Protein AF-A0A819T3U7-F1 (afdb_monomer)

Radius of gyration: 18.95 Å; Cα contacts (8 Å, |Δi|>4): 180; chains: 1; bounding box: 32×61×52 Å

Solvent-accessible surface area (backbone atoms only — not comparable to full-atom values): 8687 Å² total; per-residue (Å²): 136,83,87,82,82,79,77,75,72,70,82,73,66,85,55,54,79,35,77,48,59,40,86,43,67,44,82,46,51,80,35,67,70,57,49,58,72,71,39,81,60,52,44,79,46,76,47,75,59,71,74,43,74,78,69,79,58,82,51,61,47,80,40,23,88,75,44,92,60,44,88,49,35,30,32,40,29,42,61,58,43,38,30,38,25,78,40,69,47,75,40,78,91,77,67,30,35,43,32,35,30,34,52,52,66,94,77,40,64,68,56,56,50,52,51,49,55,50,49,55,51,50,54,75,73,42,98,66,102,64,89,83,82,83,90,68,85,83,80,130

Nearest PDB structures (foldseek):
  2c8f-assembly1_E  TM=8.613E-01  e=8.084E-05  Clostridium botulinum
  2c8e-assembly2_F  TM=8.625E-01  e=2.256E-04  Clostridium botulinum
  2c8e-assembly3_G  TM=8.605E-01  e=2.735E-04  Clostridium botulinum
  3bw8-assembly1_A  TM=8.189E-01  e=1.861E-04  Hathewaya limosa
  2c8g-assembly3_C  TM=8.145E-01  e=2.916E-04  Clostridium botulinum

Sequence (140 aa):
MINNNNNKSKPKQKNLGRIISTNDFLSTTSSSMTAEIFAANALFEIEIDKSFSKQNNIIYVDISRLSYMQDEKQILFDLGTLFHVTNVAYNDDRRLWYLSLITIADDDKDIKNKQYNKIIKISNEKNIDEQLPYVFLLLL

Secondary structure (DSSP, 8-state):
-------------TTTT-EEE-SS-EEEES-HHHHHHH-SSEEEEEE--GGGGGTT---EEE-TTTSS-GGG-EEEEPTT-EEEEEEEEEETTTTEEEEEEEEE-TT-HHHHHHHHHHHHHHHHH---------------

Structure (mmCIF, N/CA/C/O backbone):
data_AF-A0A819T3U7-F1
#
_entry.id   AF-A0A819T3U7-F1
#
loop_
_atom_site.group_PDB
_atom_site.id
_atom_site.type_symbol
_atom_site.label_atom_id
_atom_site.label_alt_id
_atom_site.label_comp_id
_atom_site.label_asym_id
_atom_site.label_entity_id
_atom_site.label_seq_id
_atom_site.pdbx_PDB_ins_code
_atom_site.Cartn_x
_atom_site.Cartn_y
_atom_site.Cartn_z
_atom_site.occupancy
_atom_site.B_iso_or_equiv
_atom_site.auth_seq_id
_atom_site.auth_comp_id
_atom_site.auth_asym_id
_atom_site.auth_atom_id
_atom_site.pdbx_PDB_model_num
ATOM 1 N N . MET A 1 1 ? 13.061 -43.139 -22.389 1.00 36.16 1 MET A N 1
ATOM 2 C CA . MET A 1 1 ? 13.565 -41.756 -22.502 1.00 36.16 1 MET A CA 1
ATOM 3 C C . MET A 1 1 ? 12.524 -40.809 -21.918 1.00 36.16 1 MET A C 1
ATOM 5 O O . MET A 1 1 ? 11.429 -40.729 -22.445 1.00 36.16 1 MET A O 1
ATOM 9 N N . ILE A 1 2 ? 12.885 -40.237 -20.765 1.00 33.75 2 ILE A N 1
ATOM 10 C CA . ILE A 1 2 ? 12.443 -39.008 -20.076 1.00 33.75 2 ILE A CA 1
ATOM 11 C C . ILE A 1 2 ? 10.956 -38.592 -20.160 1.00 33.75 2 ILE A C 1
ATOM 13 O O . ILE A 1 2 ? 10.507 -37.958 -21.109 1.00 33.75 2 ILE A O 1
ATOM 17 N N . ASN A 1 3 ? 10.259 -38.855 -19.048 1.00 31.75 3 ASN A N 1
ATOM 18 C CA . ASN A 1 3 ? 9.071 -38.145 -18.566 1.00 31.75 3 ASN A CA 1
ATOM 19 C C . ASN A 1 3 ? 9.430 -36.679 -18.257 1.00 31.75 3 ASN A C 1
ATOM 21 O O . ASN A 1 3 ? 10.172 -36.430 -17.308 1.00 31.75 3 ASN A O 1
ATOM 25 N N . ASN A 1 4 ? 8.871 -35.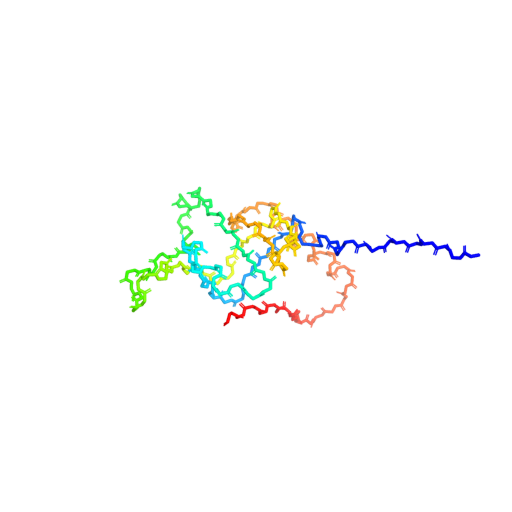712 -18.985 1.00 35.38 4 ASN A N 1
ATOM 26 C CA . ASN A 1 4 ? 8.970 -34.294 -18.620 1.00 35.38 4 ASN A CA 1
ATOM 27 C C . ASN A 1 4 ? 7.723 -33.849 -17.848 1.00 35.38 4 ASN A C 1
ATOM 29 O O . ASN A 1 4 ? 6.835 -33.179 -18.372 1.00 35.38 4 ASN A O 1
ATOM 33 N N . ASN A 1 5 ? 7.695 -34.198 -16.561 1.00 40.72 5 ASN A N 1
ATOM 34 C CA . ASN A 1 5 ? 6.824 -33.571 -15.570 1.00 40.72 5 ASN A CA 1
ATOM 35 C C . ASN A 1 5 ? 7.337 -32.156 -15.254 1.00 40.72 5 ASN A C 1
ATOM 37 O O . ASN A 1 5 ? 7.961 -31.931 -14.221 1.00 40.72 5 ASN A O 1
ATOM 41 N N . ASN A 1 6 ? 7.051 -31.179 -16.114 1.00 38.44 6 ASN A N 1
ATOM 42 C CA . ASN A 1 6 ? 7.269 -29.765 -15.797 1.00 38.44 6 ASN A CA 1
ATOM 43 C C . ASN A 1 6 ? 6.067 -29.177 -15.044 1.00 38.44 6 ASN A C 1
ATOM 45 O O . ASN A 1 6 ? 5.498 -28.164 -15.438 1.00 38.44 6 ASN A O 1
ATOM 49 N N . ASN A 1 7 ? 5.712 -29.780 -13.908 1.00 38.66 7 ASN A N 1
ATOM 50 C CA . ASN A 1 7 ? 4.882 -29.115 -12.906 1.00 38.66 7 ASN A CA 1
ATOM 51 C C . ASN A 1 7 ? 5.778 -28.243 -12.017 1.00 38.66 7 ASN A C 1
ATOM 53 O O . ASN A 1 7 ? 5.989 -28.532 -10.840 1.00 38.66 7 ASN A O 1
ATOM 57 N N . LYS A 1 8 ? 6.296 -27.138 -12.568 1.00 39.50 8 LYS A N 1
ATOM 58 C CA . LYS A 1 8 ? 6.681 -25.999 -11.725 1.00 39.50 8 LYS A CA 1
ATOM 59 C C . LYS A 1 8 ? 5.381 -25.348 -11.272 1.00 39.50 8 LYS A C 1
ATOM 61 O O . LYS A 1 8 ? 4.846 -24.475 -11.949 1.00 39.50 8 LYS A O 1
ATOM 66 N N . S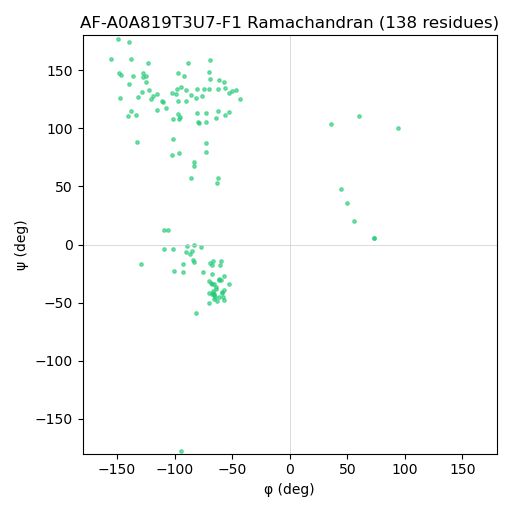ER A 1 9 ? 4.821 -25.821 -10.161 1.00 35.81 9 SER A N 1
ATOM 67 C CA . SER A 1 9 ? 3.691 -25.147 -9.530 1.00 35.81 9 SER A CA 1
ATOM 68 C C . SER A 1 9 ? 4.112 -23.707 -9.237 1.00 35.81 9 SER A C 1
ATOM 70 O O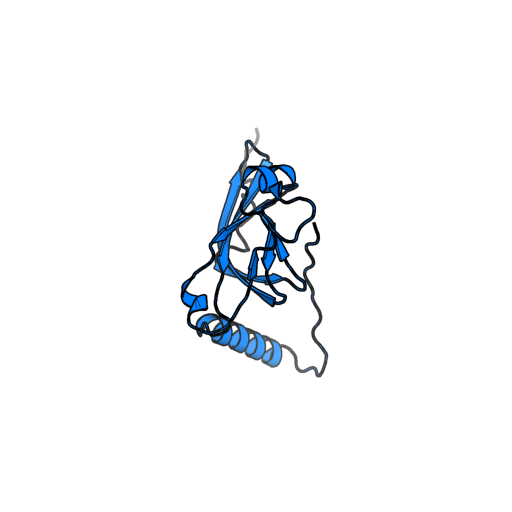 . SER A 1 9 ? 4.988 -23.493 -8.395 1.00 35.81 9 SER A O 1
ATOM 72 N N . LYS A 1 10 ? 3.520 -22.732 -9.940 1.00 46.12 10 LYS A N 1
ATOM 73 C CA . LYS A 1 10 ? 3.643 -21.313 -9.586 1.00 46.12 10 LYS A CA 1
ATOM 74 C C . LYS A 1 10 ? 3.394 -21.187 -8.075 1.00 46.12 10 LYS A C 1
ATOM 76 O O . LYS A 1 10 ? 2.449 -21.826 -7.593 1.00 46.12 10 LYS A O 1
ATOM 81 N N . PRO A 1 11 ? 4.226 -20.455 -7.312 1.00 45.72 11 PRO A N 1
ATOM 82 C CA . PRO A 1 11 ? 4.015 -20.296 -5.880 1.00 45.72 11 PRO A CA 1
ATOM 83 C C . PRO A 1 11 ? 2.581 -19.817 -5.651 1.00 45.72 11 PRO A C 1
ATOM 85 O O . PRO A 1 11 ? 2.182 -18.757 -6.127 1.00 45.72 11 PRO A O 1
ATOM 88 N N . LYS A 1 12 ? 1.775 -20.675 -5.009 1.00 48.34 12 LYS A N 1
ATOM 89 C CA . LYS A 1 12 ? 0.359 -20.414 -4.735 1.00 48.34 12 LYS A CA 1
ATOM 90 C C . LYS A 1 12 ? 0.234 -19.036 -4.087 1.00 48.34 12 LYS A C 1
ATOM 92 O O . LYS A 1 12 ? 0.942 -18.769 -3.116 1.00 48.34 12 LYS A O 1
ATOM 97 N N . GLN A 1 13 ? -0.700 -18.229 -4.591 1.00 63.94 13 GLN A N 1
ATOM 98 C CA . GLN A 1 13 ? -1.144 -16.923 -4.084 1.00 63.94 13 GLN A CA 1
ATOM 99 C C . GLN A 1 13 ? -1.759 -17.049 -2.674 1.00 63.94 13 GLN A C 1
ATOM 101 O O . GLN A 1 13 ? -2.916 -16.718 -2.444 1.00 63.94 13 GLN A O 1
ATOM 106 N N . LYS A 1 14 ? -1.004 -17.580 -1.706 1.00 66.06 14 LYS A N 1
ATOM 107 C CA . LYS A 1 14 ? -1.468 -17.947 -0.358 1.00 66.06 14 LYS A CA 1
ATOM 108 C C . LYS A 1 14 ? -2.042 -16.769 0.432 1.00 66.06 14 LYS A C 1
ATOM 110 O O . LYS A 1 14 ? -2.664 -17.000 1.465 1.00 66.06 14 LYS A O 1
ATOM 115 N N . ASN A 1 15 ? -1.808 -15.542 -0.031 1.00 71.12 15 ASN A N 1
ATOM 116 C CA . ASN A 1 15 ? -2.224 -14.321 0.639 1.00 71.12 15 ASN A CA 1
ATOM 117 C C . ASN A 1 15 ? -3.365 -13.572 -0.055 1.00 71.12 15 ASN A C 1
ATOM 119 O O . ASN A 1 15 ? -3.853 -12.605 0.516 1.00 71.12 15 ASN A O 1
ATOM 123 N N . LEU A 1 16 ? -3.830 -14.030 -1.221 1.00 80.31 16 LEU A N 1
ATOM 124 C CA . LEU A 1 16 ? -4.978 -13.424 -1.891 1.00 80.31 16 LEU A CA 1
ATOM 125 C C . LEU A 1 16 ? -6.237 -13.540 -1.016 1.00 80.31 16 LEU A C 1
ATOM 127 O O . LEU A 1 16 ? -6.503 -14.603 -0.450 1.00 80.31 16 LEU A O 1
ATOM 131 N N . GLY A 1 17 ? -6.992 -12.448 -0.888 1.00 74.88 17 GLY A N 1
ATOM 132 C CA . GLY A 1 17 ? -8.208 -12.384 -0.072 1.00 74.88 17 GLY A CA 1
ATOM 133 C C . GLY A 1 17 ? -7.962 -12.366 1.442 1.00 74.88 17 GLY A C 1
ATOM 134 O O . GLY A 1 17 ? -8.909 -12.471 2.227 1.00 74.88 17 GLY A O 1
ATOM 135 N N . ARG A 1 18 ? -6.698 -12.285 1.883 1.00 82.81 18 ARG A N 1
ATOM 136 C CA . ARG A 1 18 ? -6.353 -12.152 3.304 1.00 82.81 18 ARG A CA 1
ATOM 137 C C . ARG A 1 18 ? -6.314 -10.689 3.711 1.00 82.81 18 ARG A C 1
ATOM 139 O O . ARG A 1 18 ? -6.072 -9.802 2.899 1.00 82.81 18 ARG A O 1
ATOM 146 N N . ILE A 1 19 ? -6.509 -10.484 5.005 1.00 85.50 19 ILE A N 1
ATOM 147 C CA . ILE A 1 19 ? -6.300 -9.205 5.668 1.00 85.50 19 ILE A CA 1
ATOM 148 C C . ILE A 1 19 ? -4.922 -9.245 6.314 1.00 85.50 19 ILE A C 1
ATOM 150 O O . ILE A 1 19 ? -4.570 -10.241 6.958 1.00 85.50 19 ILE A O 1
ATOM 154 N N . ILE A 1 20 ? -4.158 -8.181 6.117 1.00 86.62 20 ILE A N 1
ATOM 155 C CA . ILE A 1 20 ? -2.856 -7.964 6.738 1.00 86.62 20 ILE A CA 1
ATOM 156 C C . ILE A 1 20 ? -2.881 -6.648 7.508 1.00 86.62 20 ILE A C 1
ATOM 158 O O . ILE A 1 20 ? -3.672 -5.759 7.203 1.00 86.62 20 ILE A O 1
ATOM 162 N N . SER A 1 21 ? -2.008 -6.540 8.498 1.00 88.44 21 SER A N 1
ATOM 163 C CA . SER A 1 21 ? -1.774 -5.313 9.247 1.00 88.44 21 SER A CA 1
ATOM 164 C C . SER A 1 21 ? -0.283 -5.131 9.466 1.00 88.44 21 SER A C 1
ATOM 166 O O . SER A 1 21 ? 0.487 -6.097 9.388 1.00 88.44 21 SER A O 1
ATOM 168 N N . THR A 1 22 ? 0.127 -3.903 9.755 1.00 80.19 22 THR A N 1
ATOM 169 C CA . THR A 1 22 ? 1.491 -3.613 10.190 1.00 80.19 22 THR A CA 1
ATOM 170 C C . THR A 1 22 ? 1.560 -3.534 11.710 1.00 80.19 22 THR A C 1
ATOM 172 O O . THR A 1 22 ? 0.602 -3.148 12.377 1.00 80.19 22 THR A O 1
ATOM 175 N N . ASN A 1 23 ? 2.702 -3.944 12.262 1.00 77.56 23 ASN A N 1
ATOM 176 C CA . ASN A 1 23 ? 2.979 -3.860 13.702 1.00 77.56 23 ASN A CA 1
ATOM 177 C C . ASN A 1 23 ? 3.624 -2.521 14.099 1.00 77.56 23 ASN A C 1
ATOM 179 O O . ASN A 1 23 ? 3.918 -2.310 15.269 1.00 77.56 23 ASN A O 1
ATOM 183 N N . ASP A 1 24 ? 3.863 -1.656 13.118 1.00 85.19 24 ASP A N 1
ATOM 184 C CA . ASP A 1 24 ? 4.465 -0.334 13.255 1.00 85.19 24 ASP A CA 1
ATOM 185 C C . ASP A 1 24 ? 3.886 0.580 12.160 1.00 85.19 24 ASP A C 1
ATOM 187 O O . ASP A 1 24 ? 3.110 0.117 11.308 1.00 85.19 24 ASP A O 1
ATOM 191 N N . PHE A 1 25 ? 4.271 1.853 12.163 1.00 89.19 25 PHE A N 1
ATOM 192 C CA . PHE A 1 25 ? 3.954 2.785 11.092 1.00 89.19 25 PHE A CA 1
ATOM 193 C C . PHE A 1 25 ? 4.454 2.259 9.745 1.00 89.19 25 PHE A C 1
A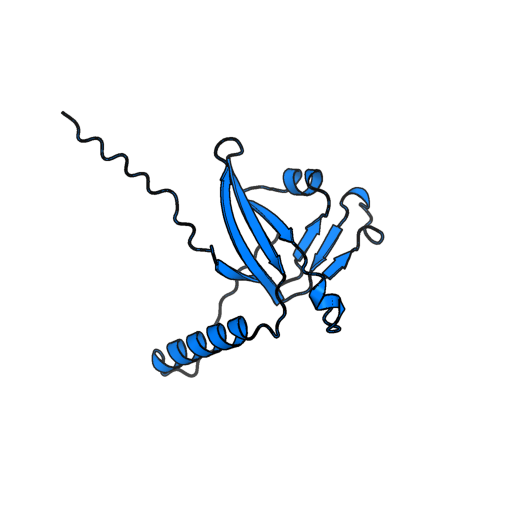TOM 195 O O . PHE A 1 25 ? 5.594 1.807 9.611 1.00 89.19 25 PHE A O 1
ATOM 202 N N . LEU A 1 26 ? 3.609 2.354 8.719 1.00 91.62 26 LEU A N 1
ATOM 203 C CA . LEU A 1 26 ? 3.983 1.967 7.362 1.00 91.62 26 LEU A CA 1
ATOM 204 C C . LEU A 1 26 ? 4.299 3.215 6.544 1.00 91.62 26 LEU A C 1
AT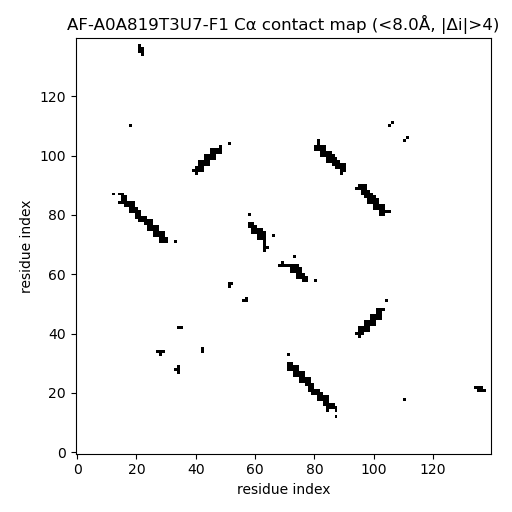OM 206 O O . LEU A 1 26 ? 3.406 3.980 6.175 1.00 91.62 26 LEU A O 1
ATOM 210 N N . SER A 1 27 ? 5.586 3.405 6.258 1.00 92.12 27 SER A N 1
ATOM 211 C CA . SER A 1 27 ? 6.059 4.449 5.353 1.00 92.12 27 SER A CA 1
ATOM 212 C C . SER A 1 27 ? 5.797 4.050 3.905 1.00 92.12 27 SER A C 1
ATOM 214 O O . SER A 1 27 ? 6.178 2.965 3.464 1.00 92.12 27 SER A O 1
ATOM 216 N N . THR A 1 28 ? 5.150 4.937 3.159 1.00 93.50 28 THR A N 1
ATOM 217 C CA . THR A 1 28 ? 4.794 4.742 1.753 1.00 93.50 28 THR A CA 1
ATOM 218 C C . THR A 1 28 ? 5.005 6.035 0.974 1.00 93.50 28 THR A C 1
ATOM 220 O O . THR A 1 28 ? 5.325 7.080 1.537 1.00 93.50 28 THR A O 1
ATOM 223 N N . THR A 1 29 ? 4.829 5.980 -0.340 1.00 93.94 29 THR A N 1
ATOM 224 C CA . THR A 1 29 ? 4.959 7.136 -1.225 1.00 93.94 29 THR A CA 1
ATOM 225 C C . THR A 1 29 ? 3.814 7.154 -2.226 1.00 93.94 29 THR A C 1
ATOM 227 O O . THR A 1 29 ? 3.371 6.106 -2.693 1.00 93.94 29 THR A O 1
ATOM 230 N N . SER A 1 30 ? 3.352 8.350 -2.591 1.00 91.44 30 SER A N 1
ATOM 231 C CA . SER A 1 30 ? 2.442 8.532 -3.733 1.00 91.44 30 SER A CA 1
ATOM 232 C C . SER A 1 30 ? 3.167 8.601 -5.087 1.00 91.44 30 SER A C 1
ATOM 234 O O . SER A 1 30 ? 2.530 8.748 -6.129 1.00 91.44 30 SER A O 1
ATOM 236 N N . SER A 1 31 ? 4.500 8.509 -5.099 1.00 90.31 31 SER A N 1
ATOM 237 C CA . SER A 1 31 ? 5.326 8.474 -6.305 1.00 90.31 31 SER A CA 1
ATOM 238 C C . SER A 1 31 ? 5.633 7.031 -6.698 1.00 90.31 31 SER A C 1
ATOM 240 O O . SER A 1 31 ? 6.450 6.367 -6.060 1.00 90.31 31 SER A O 1
ATOM 242 N N . SER A 1 32 ? 5.044 6.557 -7.800 1.00 88.00 32 SER A N 1
ATOM 243 C CA . SER A 1 32 ? 5.347 5.225 -8.342 1.00 88.00 32 SER A CA 1
ATOM 244 C C . SER A 1 32 ? 6.836 5.062 -8.649 1.00 88.00 32 SER A C 1
ATOM 246 O O . SER A 1 32 ? 7.414 4.028 -8.341 1.00 88.00 32 SER A O 1
ATOM 248 N N . MET A 1 33 ? 7.485 6.102 -9.182 1.00 89.31 33 MET A N 1
ATOM 249 C CA . MET A 1 33 ? 8.923 6.082 -9.465 1.00 89.31 33 MET A CA 1
ATOM 250 C C . MET A 1 33 ? 9.748 5.872 -8.190 1.00 89.31 33 MET A C 1
ATOM 252 O O . MET A 1 33 ? 10.653 5.044 -8.176 1.00 89.31 33 MET A O 1
ATOM 256 N N . THR A 1 34 ? 9.417 6.585 -7.112 1.00 87.88 34 THR A N 1
ATOM 257 C CA . THR A 1 34 ? 10.105 6.432 -5.824 1.00 87.88 34 THR A CA 1
ATOM 258 C C . THR A 1 34 ? 9.868 5.033 -5.260 1.00 87.88 34 THR A C 1
ATOM 260 O O . THR A 1 34 ? 10.821 4.366 -4.873 1.00 87.88 34 THR A O 1
ATOM 26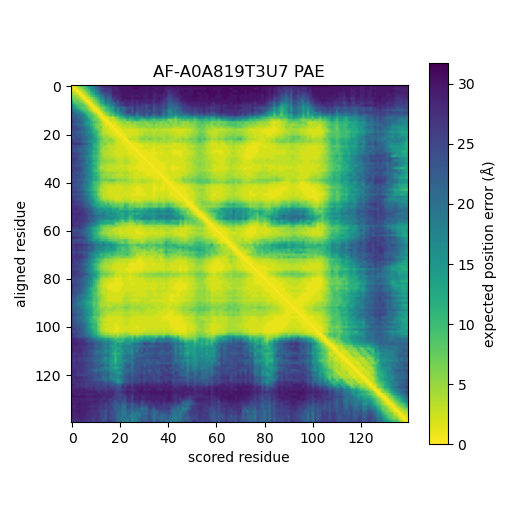3 N N . ALA A 1 35 ? 8.626 4.540 -5.286 1.00 90.56 35 ALA A N 1
ATOM 264 C CA . ALA A 1 35 ? 8.296 3.200 -4.804 1.00 90.56 35 ALA A CA 1
ATOM 265 C C . ALA A 1 35 ? 9.077 2.106 -5.551 1.00 90.56 35 ALA A C 1
ATOM 267 O O . ALA A 1 35 ? 9.581 1.171 -4.936 1.00 90.56 35 ALA A O 1
ATOM 268 N N . GLU A 1 36 ? 9.220 2.243 -6.870 1.00 88.75 36 GLU A N 1
ATOM 269 C CA . GLU A 1 36 ? 9.971 1.297 -7.693 1.00 88.75 36 GLU A CA 1
ATOM 270 C C . GLU A 1 36 ? 11.476 1.299 -7.406 1.0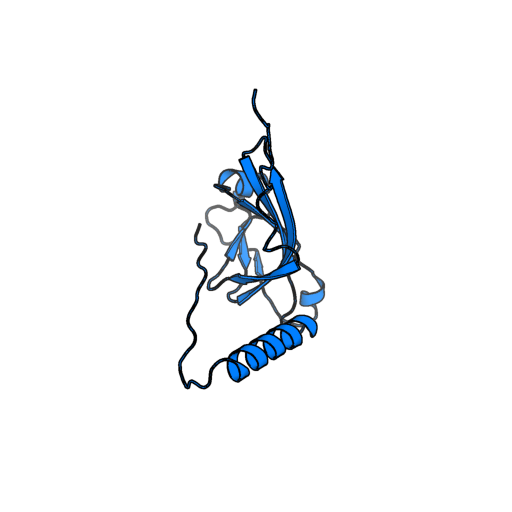0 88.75 36 GLU A C 1
ATOM 272 O O . GLU A 1 36 ? 12.093 0.238 -7.472 1.00 88.75 36 GLU A O 1
ATOM 277 N N . ILE A 1 37 ? 12.063 2.450 -7.059 1.00 89.19 37 ILE A N 1
ATOM 278 C CA . ILE A 1 37 ? 13.481 2.545 -6.669 1.00 89.19 37 ILE A CA 1
ATOM 279 C C . ILE A 1 37 ? 13.749 1.754 -5.380 1.00 89.19 37 ILE A C 1
ATOM 281 O O . ILE A 1 37 ? 14.783 1.099 -5.268 1.00 89.19 37 ILE A O 1
ATOM 285 N N . PHE A 1 38 ? 12.817 1.786 -4.423 1.00 86.94 38 PHE A N 1
ATOM 286 C CA . PHE A 1 38 ? 12.940 1.076 -3.144 1.00 86.94 38 PHE A CA 1
ATOM 287 C C . PHE A 1 38 ? 12.443 -0.379 -3.186 1.00 86.94 38 PHE A C 1
ATOM 289 O O . PHE A 1 38 ? 12.642 -1.131 -2.228 1.00 86.94 38 PHE A O 1
ATOM 296 N N . ALA A 1 39 ? 11.804 -0.814 -4.273 1.00 88.94 39 ALA A N 1
ATOM 297 C CA . ALA A 1 39 ? 11.253 -2.159 -4.375 1.00 88.94 39 ALA A CA 1
ATOM 298 C C . ALA A 1 39 ? 12.363 -3.211 -4.545 1.00 88.94 39 ALA A C 1
ATOM 300 O O . ALA A 1 39 ? 12.929 -3.375 -5.623 1.00 88.94 39 ALA A O 1
ATOM 301 N N . ALA A 1 40 ? 12.642 -3.974 -3.484 1.00 88.00 40 ALA A N 1
ATOM 302 C CA . ALA A 1 40 ? 13.631 -5.052 -3.533 1.00 88.00 40 ALA A CA 1
ATOM 303 C C . ALA A 1 40 ? 13.064 -6.344 -4.152 1.00 88.00 40 ALA A C 1
ATOM 305 O O . ALA A 1 40 ? 13.578 -6.852 -5.142 1.00 88.00 40 ALA A O 1
ATOM 306 N N . ASN A 1 41 ? 11.997 -6.886 -3.556 1.00 89.56 41 ASN A N 1
ATOM 307 C CA . ASN A 1 41 ? 11.397 -8.171 -3.956 1.00 89.56 41 ASN A CA 1
ATOM 308 C C . ASN A 1 41 ? 9.881 -8.090 -4.174 1.00 89.56 41 ASN A C 1
ATOM 310 O O . ASN A 1 41 ? 9.289 -8.984 -4.784 1.00 89.56 41 ASN A O 1
ATOM 314 N N . ALA A 1 42 ? 9.254 -7.030 -3.667 1.00 91.81 42 ALA A N 1
ATOM 315 C CA . ALA A 1 42 ? 7.832 -6.789 -3.785 1.00 91.81 42 ALA A CA 1
ATOM 316 C C . ALA A 1 42 ? 7.551 -5.287 -3.888 1.00 91.81 42 ALA A C 1
ATOM 318 O O . ALA A 1 42 ? 8.233 -4.484 -3.254 1.00 91.81 42 ALA A O 1
ATOM 319 N N . LEU A 1 43 ? 6.524 -4.944 -4.658 1.00 93.69 43 LEU A N 1
ATOM 320 C CA . LEU A 1 43 ? 5.901 -3.635 -4.719 1.00 93.69 43 LEU A CA 1
ATOM 321 C C . LEU A 1 43 ? 4.463 -3.766 -4.219 1.00 93.69 43 LEU A C 1
ATOM 323 O O . LEU A 1 43 ? 3.712 -4.635 -4.674 1.00 93.69 43 LEU A O 1
ATOM 327 N N . PHE A 1 44 ? 4.097 -2.893 -3.287 1.00 94.19 44 PHE A N 1
ATOM 328 C CA . PHE A 1 44 ? 2.755 -2.814 -2.731 1.00 94.19 44 PHE A CA 1
ATOM 329 C C . PHE A 1 44 ? 2.083 -1.556 -3.263 1.00 94.19 44 PHE A C 1
ATOM 331 O O . PHE A 1 44 ? 2.543 -0.445 -3.013 1.00 94.19 44 PHE A O 1
ATOM 338 N N . GLU A 1 45 ? 0.999 -1.742 -3.999 1.00 94.69 45 GLU A N 1
ATOM 339 C CA . GLU A 1 45 ? 0.110 -0.666 -4.406 1.00 94.69 45 GLU A CA 1
ATOM 340 C C . GLU A 1 45 ? -1.060 -0.623 -3.428 1.00 94.69 45 GLU A C 1
ATOM 342 O O . GLU A 1 45 ? -1.732 -1.634 -3.219 1.00 94.69 45 GLU A O 1
ATOM 347 N N . ILE A 1 46 ? -1.272 0.530 -2.799 1.00 93.62 46 ILE A N 1
ATOM 348 C CA . ILE A 1 46 ? -2.300 0.710 -1.775 1.00 93.62 46 ILE A CA 1
ATOM 349 C C . ILE A 1 46 ? -3.333 1.699 -2.292 1.00 93.62 46 ILE A C 1
ATOM 351 O O . ILE A 1 46 ? -3.047 2.880 -2.487 1.00 93.62 46 ILE A O 1
ATOM 355 N N . GLU A 1 47 ? -4.553 1.215 -2.463 1.00 91.38 47 GLU A N 1
ATOM 356 C CA . GLU A 1 47 ? -5.722 2.052 -2.650 1.00 91.38 47 GLU A CA 1
ATOM 357 C C . GLU A 1 47 ? -6.287 2.449 -1.284 1.00 91.38 47 GLU A C 1
ATOM 359 O O . GLU A 1 47 ? -6.527 1.612 -0.408 1.00 91.38 47 GLU A O 1
ATOM 364 N N . ILE A 1 48 ? -6.498 3.750 -1.104 1.00 87.00 48 ILE A N 1
ATOM 365 C CA . ILE A 1 48 ? -7.094 4.310 0.104 1.00 87.00 48 ILE A CA 1
ATOM 366 C C . ILE A 1 48 ? -8.585 4.522 -0.154 1.00 87.00 48 ILE A C 1
ATOM 368 O O . ILE A 1 48 ? -8.965 5.405 -0.931 1.00 87.00 48 ILE A O 1
ATOM 372 N N . ASP A 1 49 ? -9.430 3.758 0.535 1.00 80.31 49 ASP A N 1
ATOM 373 C CA . ASP A 1 49 ? -10.871 3.988 0.524 1.00 80.31 49 ASP A CA 1
ATOM 374 C C . ASP A 1 49 ? -11.193 5.243 1.352 1.00 80.31 49 ASP A C 1
ATOM 376 O O . ASP A 1 49 ? -11.022 5.311 2.570 1.00 80.31 49 ASP A O 1
ATOM 380 N N . LYS A 1 50 ? -11.668 6.282 0.663 1.00 71.12 50 LYS A N 1
ATOM 381 C CA . LYS A 1 50 ? -12.005 7.579 1.265 1.00 71.12 50 LYS A CA 1
ATOM 382 C C . LYS A 1 50 ? -13.336 7.558 2.019 1.00 71.12 50 LYS A C 1
ATOM 384 O O . LYS A 1 50 ? -13.717 8.572 2.608 1.00 71.12 50 LYS A O 1
ATOM 389 N N . SER A 1 51 ? -14.058 6.435 2.021 1.00 69.31 51 SER A N 1
ATOM 390 C CA . SER A 1 51 ? -15.263 6.265 2.832 1.00 69.31 51 SER A CA 1
ATOM 391 C C . SER A 1 51 ? -14.963 6.418 4.337 1.00 69.31 51 SER A C 1
ATOM 393 O O . SER A 1 51 ? -15.781 7.001 5.056 1.00 69.31 51 SER A O 1
ATOM 395 N N . PHE A 1 52 ? -13.748 6.064 4.787 1.00 61.53 52 PHE A N 1
ATOM 396 C CA . PHE A 1 52 ? -13.296 6.167 6.187 1.00 61.53 52 PHE A CA 1
ATOM 397 C C . PHE A 1 52 ? -13.145 7.590 6.712 1.00 61.53 52 PHE A C 1
ATOM 399 O O . PHE A 1 52 ? -13.314 7.828 7.908 1.00 61.53 52 PHE A O 1
ATOM 406 N N . SER A 1 53 ? -12.915 8.571 5.835 1.00 55.69 53 SER A N 1
ATOM 407 C CA . SER A 1 53 ? -12.834 9.980 6.237 1.00 55.69 53 SER A CA 1
ATOM 408 C C . SER A 1 53 ? -14.134 10.486 6.880 1.00 55.69 53 SER A C 1
ATOM 410 O O . SER A 1 53 ? -14.120 11.504 7.563 1.00 55.69 53 SER A O 1
ATOM 412 N N . LYS A 1 54 ? -15.260 9.778 6.696 1.00 56.88 54 LYS A N 1
ATOM 413 C CA . LYS A 1 54 ? -16.550 10.097 7.328 1.00 56.88 54 LYS A CA 1
ATOM 414 C C . LYS A 1 54 ? -16.702 9.541 8.750 1.00 56.88 54 LYS A C 1
ATOM 416 O O . LYS A 1 54 ? -17.629 9.942 9.444 1.00 56.88 54 LYS A O 1
ATOM 421 N N . GLN A 1 55 ? -15.833 8.624 9.176 1.00 60.34 55 GLN A N 1
ATOM 422 C CA . GLN A 1 55 ? -15.940 7.890 10.445 1.00 60.34 55 GLN A CA 1
ATOM 423 C C . GLN A 1 55 ? -14.940 8.367 11.517 1.00 60.34 55 GLN A C 1
ATOM 425 O O . GLN A 1 55 ? -14.777 7.702 12.534 1.00 60.34 55 GLN A O 1
ATOM 430 N N . ASN A 1 56 ? -14.271 9.511 11.315 1.00 61.00 56 ASN A N 1
ATOM 431 C CA . ASN A 1 56 ? -13.238 10.061 12.211 1.00 61.00 56 ASN A CA 1
ATOM 432 C C . ASN A 1 56 ? -12.055 9.116 12.510 1.00 61.00 56 ASN A C 1
ATOM 434 O O . ASN A 1 56 ? -11.332 9.334 13.479 1.00 61.00 56 ASN A O 1
ATOM 438 N N . ASN A 1 57 ? -11.822 8.101 11.677 1.00 70.12 57 ASN A N 1
ATOM 439 C CA . ASN A 1 57 ? -10.712 7.170 11.850 1.00 70.12 57 ASN A CA 1
ATOM 440 C C . ASN A 1 57 ? -9.577 7.545 10.884 1.00 70.12 57 ASN A C 1
ATOM 442 O O . ASN A 1 57 ? -9.580 7.149 9.717 1.00 70.12 57 ASN A O 1
ATOM 446 N N . ILE A 1 58 ? -8.656 8.400 11.336 1.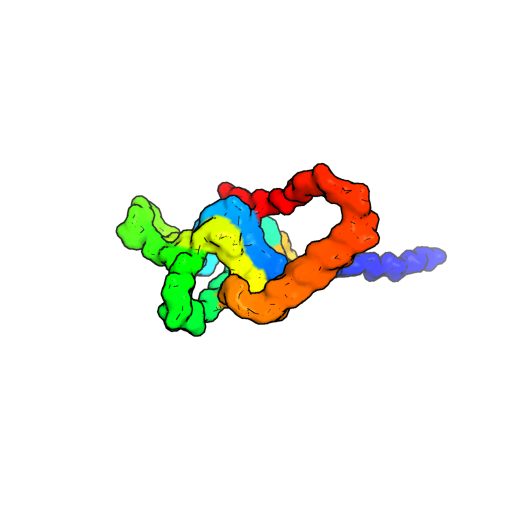00 72.12 58 ILE A N 1
ATOM 447 C CA . ILE A 1 58 ? -7.496 8.811 10.534 1.00 72.12 58 ILE A CA 1
ATOM 448 C C . ILE A 1 58 ? -6.459 7.693 10.606 1.00 72.12 58 ILE A C 1
ATOM 450 O O . ILE A 1 58 ? -5.790 7.540 11.617 1.00 72.12 58 ILE A O 1
ATOM 454 N N . ILE A 1 59 ? -6.322 6.933 9.521 1.00 81.81 59 ILE A N 1
ATOM 455 C CA . ILE A 1 59 ? -5.382 5.802 9.429 1.00 81.81 59 ILE A CA 1
ATOM 456 C C . ILE A 1 59 ? -4.107 6.144 8.646 1.00 81.81 59 ILE A C 1
ATOM 458 O O . ILE A 1 59 ? -3.222 5.306 8.509 1.00 81.81 59 ILE A O 1
ATOM 462 N N . TYR A 1 60 ? -4.014 7.355 8.088 1.00 87.56 60 TYR A N 1
ATOM 463 C CA . TYR A 1 60 ? -2.840 7.811 7.349 1.00 87.56 60 TYR A CA 1
ATOM 464 C C . TYR A 1 60 ? -2.710 9.333 7.344 1.00 87.56 60 TYR A C 1
ATOM 466 O O . TYR A 1 60 ? -3.688 10.064 7.517 1.00 87.56 60 TYR A O 1
ATOM 474 N N . VAL A 1 61 ? -1.497 9.809 7.079 1.00 88.38 61 VAL A N 1
ATOM 475 C CA . VAL A 1 61 ? -1.180 11.227 6.919 1.00 88.38 61 VAL A CA 1
ATOM 476 C C . VAL A 1 61 ? -0.197 11.433 5.767 1.00 88.38 61 VAL A C 1
ATOM 478 O O . VAL A 1 61 ? 0.757 10.676 5.595 1.00 88.38 61 VAL A O 1
ATOM 481 N N . ASP A 1 62 ? -0.433 12.469 4.964 1.00 88.69 62 ASP A N 1
ATOM 482 C CA . ASP A 1 62 ? 0.543 12.968 3.994 1.00 88.69 62 ASP A CA 1
ATOM 483 C C . ASP A 1 62 ? 1.559 13.852 4.729 1.00 88.69 62 ASP A C 1
ATOM 485 O O . ASP A 1 62 ? 1.217 14.923 5.239 1.00 88.69 62 ASP A O 1
ATOM 489 N N . ILE A 1 63 ? 2.807 13.387 4.789 1.00 89.19 63 ILE A N 1
ATOM 490 C CA . ILE A 1 63 ? 3.921 14.091 5.435 1.00 89.19 63 ILE A CA 1
ATOM 491 C C . ILE A 1 63 ? 4.932 14.622 4.420 1.00 89.19 63 ILE A C 1
ATOM 493 O O . ILE A 1 63 ? 5.998 15.092 4.809 1.00 89.19 63 ILE A O 1
ATOM 497 N N . SER A 1 64 ? 4.591 14.634 3.127 1.00 84.94 64 SER A N 1
ATOM 498 C CA . SER A 1 64 ? 5.453 15.154 2.056 1.00 84.94 64 SER A CA 1
ATOM 499 C C . SER A 1 64 ? 5.947 16.577 2.318 1.00 84.94 64 SER A C 1
ATOM 501 O O . SER A 1 64 ? 7.080 16.912 1.992 1.00 84.94 64 SER A O 1
ATOM 503 N N . ARG A 1 65 ? 5.122 17.412 2.960 1.00 84.69 65 ARG A N 1
ATOM 504 C CA . ARG A 1 65 ? 5.452 18.806 3.302 1.00 84.69 65 ARG A CA 1
ATOM 505 C C . ARG A 1 65 ? 6.251 18.960 4.595 1.00 84.69 65 ARG A C 1
ATOM 507 O O . ARG A 1 65 ? 6.761 20.045 4.858 1.00 84.69 65 ARG A O 1
ATOM 514 N N . LEU A 1 66 ? 6.303 17.911 5.410 1.00 82.19 66 LEU A N 1
ATOM 515 C CA . LEU A 1 66 ? 7.024 17.875 6.683 1.00 82.19 66 LEU A CA 1
ATOM 516 C C . LEU A 1 66 ? 8.373 17.158 6.546 1.00 82.19 66 LEU A C 1
ATOM 518 O O . LEU A 1 66 ? 9.275 17.403 7.343 1.00 82.19 66 LEU A O 1
ATOM 522 N N . SER A 1 67 ? 8.514 16.291 5.539 1.00 72.69 67 SER A N 1
ATOM 523 C CA . SER A 1 67 ? 9.761 15.601 5.230 1.00 72.69 67 SER A CA 1
ATOM 524 C C . SER A 1 67 ? 10.811 16.567 4.680 1.00 72.69 67 SER A C 1
ATOM 526 O O . SER A 1 67 ? 10.517 17.463 3.885 1.00 72.69 67 SER A O 1
ATOM 528 N N . TYR A 1 68 ? 12.064 16.342 5.076 1.00 73.75 68 TYR A N 1
ATOM 529 C CA . TYR A 1 68 ? 13.226 16.991 4.471 1.00 73.75 68 TYR A CA 1
ATOM 530 C C . TYR A 1 68 ? 13.353 16.634 2.978 1.00 73.75 68 TYR A C 1
ATOM 532 O O . TYR A 1 68 ? 13.789 17.459 2.178 1.00 73.75 68 TYR A O 1
ATOM 540 N N . MET A 1 69 ? 12.910 15.430 2.599 1.00 74.81 69 MET A N 1
ATOM 541 C CA . MET A 1 69 ? 12.908 14.924 1.226 1.00 74.81 69 MET A CA 1
ATOM 542 C C . MET A 1 69 ? 11.498 15.023 0.628 1.00 74.81 69 MET A C 1
ATOM 544 O O . MET A 1 69 ? 10.769 14.038 0.524 1.00 74.81 69 MET A O 1
ATOM 548 N N . GLN A 1 70 ? 11.086 16.229 0.234 1.00 78.06 70 GLN A N 1
ATOM 549 C CA . GLN A 1 70 ? 9.719 16.488 -0.254 1.00 78.06 70 GLN A CA 1
ATOM 550 C C . GLN A 1 70 ? 9.357 15.688 -1.518 1.00 78.06 70 GLN A C 1
ATOM 552 O O . GLN A 1 70 ? 8.201 15.297 -1.706 1.00 78.06 70 GLN A O 1
ATOM 557 N N . ASP A 1 71 ? 10.353 15.385 -2.355 1.00 79.62 71 ASP A N 1
ATOM 558 C CA . ASP A 1 71 ? 10.185 14.617 -3.593 1.00 79.62 71 ASP A CA 1
ATOM 559 C C . ASP A 1 71 ? 9.799 13.151 -3.350 1.00 79.62 71 ASP A C 1
ATOM 561 O O . ASP A 1 71 ? 9.259 12.493 -4.243 1.00 79.62 71 ASP A O 1
ATOM 565 N N . GLU A 1 72 ? 9.999 12.638 -2.132 1.00 80.19 72 GLU A N 1
ATOM 566 C CA . GLU A 1 72 ? 9.540 11.300 -1.759 1.00 80.19 72 GLU A CA 1
ATOM 567 C C . GLU A 1 72 ? 8.020 11.215 -1.665 1.00 80.19 72 GLU A C 1
ATOM 569 O O . GLU A 1 72 ? 7.487 10.111 -1.677 1.00 80.19 72 GLU A O 1
ATOM 574 N N . LYS A 1 73 ? 7.305 12.347 -1.592 1.00 86.31 73 LYS A N 1
ATOM 575 C CA . LYS A 1 73 ? 5.836 12.404 -1.498 1.00 86.31 73 LYS A CA 1
ATOM 576 C C . LYS A 1 73 ? 5.267 11.397 -0.489 1.00 86.31 73 LYS A C 1
ATOM 578 O O . LYS A 1 73 ? 4.370 10.606 -0.811 1.00 86.31 73 LYS A O 1
ATOM 583 N N . GLN A 1 74 ? 5.873 11.395 0.695 1.00 88.19 74 GLN A N 1
ATOM 584 C CA . GLN A 1 74 ? 5.696 10.362 1.703 1.00 88.19 74 GLN A CA 1
ATOM 585 C C . GLN A 1 74 ? 4.295 10.398 2.328 1.00 88.19 74 GLN A C 1
ATOM 587 O O . GLN A 1 74 ? 3.802 11.449 2.741 1.00 88.19 74 GLN A O 1
ATOM 592 N N . ILE A 1 75 ? 3.686 9.220 2.431 1.00 89.69 75 ILE A N 1
ATOM 593 C CA . ILE A 1 75 ? 2.436 8.963 3.145 1.00 89.69 75 ILE A CA 1
ATOM 594 C C . ILE A 1 75 ? 2.747 7.961 4.255 1.00 89.69 75 ILE A C 1
ATOM 596 O O . ILE A 1 75 ? 3.326 6.906 3.996 1.00 89.69 75 ILE A O 1
ATOM 600 N N . LEU A 1 76 ? 2.362 8.283 5.485 1.00 91.81 76 LEU A N 1
ATOM 601 C CA . LEU A 1 76 ? 2.581 7.434 6.651 1.00 91.81 76 LEU A CA 1
ATOM 602 C C . LEU A 1 76 ? 1.244 6.870 7.124 1.00 91.81 76 LEU A C 1
ATOM 604 O O . LEU A 1 76 ? 0.337 7.643 7.429 1.00 91.81 76 LEU A O 1
ATOM 608 N N . PHE A 1 77 ? 1.122 5.547 7.183 1.00 90.25 77 PHE A N 1
ATOM 609 C CA . PHE A 1 77 ? -0.036 4.881 7.782 1.00 90.25 77 PHE A CA 1
ATOM 610 C C . PHE A 1 77 ? 0.209 4.585 9.257 1.00 90.25 77 PHE A C 1
ATOM 612 O O . PHE A 1 77 ? 1.332 4.248 9.638 1.00 90.25 77 PHE A O 1
ATOM 619 N N . ASP A 1 78 ? -0.853 4.681 10.055 1.00 87.81 78 ASP A N 1
ATOM 620 C CA . ASP A 1 78 ? -0.822 4.409 11.489 1.00 87.81 78 ASP A CA 1
ATOM 621 C C . ASP A 1 78 ? -0.616 2.915 11.784 1.00 87.81 78 ASP A C 1
ATOM 623 O O . ASP A 1 78 ? -0.886 2.035 10.952 1.00 87.81 78 ASP A O 1
ATOM 627 N N . LEU A 1 79 ? -0.144 2.630 12.993 1.00 85.00 79 LEU A N 1
ATOM 628 C CA . LEU A 1 79 ? 0.013 1.278 13.509 1.00 85.00 79 LEU A CA 1
ATOM 629 C C . LEU A 1 79 ? -1.315 0.511 13.479 1.00 85.00 79 LEU A C 1
ATOM 631 O O . LEU A 1 79 ? -2.384 1.044 13.767 1.00 85.00 79 LEU A O 1
ATOM 635 N N . GLY A 1 80 ? -1.255 -0.769 13.112 1.00 80.81 80 GLY A N 1
ATOM 636 C CA . GLY A 1 80 ? -2.447 -1.613 13.054 1.00 80.81 80 GLY A CA 1
ATOM 637 C C . GLY A 1 80 ? -3.387 -1.325 11.881 1.00 80.81 80 GLY A C 1
ATOM 638 O O . GLY A 1 80 ? -4.429 -1.975 11.802 1.00 80.81 80 GLY A O 1
ATOM 639 N N . THR A 1 81 ? -3.028 -0.431 10.947 1.00 86.00 81 THR A N 1
ATOM 640 C CA . THR A 1 81 ? -3.820 -0.220 9.726 1.00 86.00 81 THR A CA 1
ATOM 641 C C . THR A 1 81 ? -4.056 -1.550 9.014 1.00 86.00 81 THR A C 1
ATOM 643 O O . THR A 1 81 ? -3.126 -2.330 8.788 1.00 86.00 81 THR A O 1
ATOM 646 N N . LEU A 1 82 ? -5.319 -1.811 8.673 1.00 87.38 82 LEU A N 1
ATOM 647 C CA . LEU A 1 82 ? -5.744 -3.041 8.024 1.00 87.38 82 LEU A CA 1
ATOM 648 C C . LEU A 1 82 ? -5.793 -2.864 6.507 1.00 87.38 82 LEU A C 1
ATOM 650 O O . LEU A 1 82 ? -6.348 -1.894 5.986 1.00 87.38 82 LEU A O 1
ATOM 654 N N . PHE A 1 83 ? -5.273 -3.861 5.799 1.00 88.88 83 PHE A N 1
ATOM 655 C CA . PHE A 1 83 ? -5.271 -3.914 4.345 1.00 88.88 83 PHE A CA 1
ATOM 656 C C . PHE A 1 83 ? -5.834 -5.244 3.860 1.00 88.88 83 PHE A C 1
ATOM 658 O O . PHE A 1 83 ? -5.410 -6.316 4.301 1.00 88.88 83 PHE A O 1
ATOM 665 N N . HIS A 1 84 ? -6.761 -5.187 2.912 1.00 88.88 84 HIS A N 1
ATOM 666 C CA . HIS A 1 84 ? -7.242 -6.353 2.189 1.00 88.88 84 HIS A CA 1
ATOM 667 C C . HIS A 1 84 ? -6.390 -6.577 0.938 1.00 88.88 84 HIS A C 1
ATOM 669 O O . HIS A 1 84 ? -6.279 -5.695 0.091 1.00 88.88 84 HIS A O 1
ATOM 675 N N . VAL A 1 85 ? -5.801 -7.768 0.810 1.00 88.25 85 VAL A N 1
ATOM 676 C CA . VAL A 1 85 ? -5.011 -8.157 -0.365 1.00 88.25 85 VAL A CA 1
ATOM 677 C C . VAL A 1 85 ? -5.945 -8.557 -1.505 1.00 88.25 85 VAL A C 1
ATOM 679 O O . VAL A 1 85 ? -6.501 -9.660 -1.504 1.00 88.25 85 VAL A O 1
ATOM 682 N N . THR A 1 86 ? -6.093 -7.686 -2.498 1.00 89.19 86 THR A N 1
ATOM 683 C CA . THR A 1 86 ? -7.001 -7.889 -3.637 1.00 89.19 86 THR A CA 1
ATOM 684 C C . THR A 1 86 ? -6.329 -8.549 -4.829 1.00 89.19 86 THR A C 1
ATOM 686 O O . THR A 1 86 ? -7.004 -9.203 -5.622 1.00 89.19 86 THR A O 1
ATOM 689 N N . ASN A 1 87 ? -5.004 -8.440 -4.944 1.00 89.81 87 ASN A N 1
ATOM 690 C CA . ASN A 1 87 ? -4.248 -9.083 -6.010 1.00 89.81 87 ASN A CA 1
ATOM 691 C C . ASN A 1 87 ? -2.840 -9.481 -5.557 1.00 89.81 87 ASN A C 1
ATOM 693 O O . ASN A 1 87 ? -2.214 -8.797 -4.751 1.00 89.81 87 ASN A O 1
ATOM 697 N N . VAL A 1 88 ? -2.339 -10.585 -6.118 1.00 90.94 88 VAL A N 1
ATOM 698 C CA . VAL A 1 88 ? -0.947 -11.028 -5.986 1.00 90.94 88 VAL A CA 1
ATOM 699 C C . VAL A 1 88 ? -0.486 -11.572 -7.335 1.00 90.94 88 VAL A C 1
ATOM 701 O O . VAL A 1 88 ? -0.922 -12.646 -7.771 1.00 90.94 88 VAL A O 1
ATOM 704 N N . ALA A 1 89 ? 0.425 -10.850 -7.979 1.00 90.81 89 ALA A N 1
ATOM 705 C CA . ALA A 1 89 ? 0.994 -11.206 -9.270 1.00 90.81 89 ALA A CA 1
ATOM 706 C C . ALA A 1 89 ? 2.523 -11.195 -9.204 1.00 90.81 89 ALA A C 1
ATOM 708 O O . ALA A 1 89 ? 3.116 -10.369 -8.520 1.00 90.81 89 ALA A O 1
ATOM 709 N N . TYR A 1 90 ? 3.168 -12.110 -9.920 1.00 90.88 90 TYR A N 1
ATOM 710 C CA . TYR A 1 90 ? 4.611 -12.050 -10.134 1.00 90.88 90 TYR A CA 1
ATOM 711 C C . TYR A 1 90 ? 4.870 -11.518 -11.537 1.00 90.88 90 TYR A C 1
ATOM 713 O O . TYR A 1 90 ? 4.271 -12.009 -12.494 1.00 90.88 90 TYR A O 1
ATOM 721 N N . ASN A 1 91 ? 5.736 -10.517 -11.652 1.00 88.56 91 ASN A N 1
ATOM 722 C CA . ASN A 1 91 ? 6.218 -10.016 -12.929 1.00 88.56 91 ASN A CA 1
ATOM 723 C C . ASN A 1 91 ? 7.560 -10.688 -13.228 1.00 88.56 91 ASN A C 1
ATOM 725 O O . ASN A 1 91 ? 8.561 -10.381 -12.579 1.00 88.56 91 ASN A O 1
ATOM 729 N N . ASP A 1 92 ? 7.566 -11.608 -14.194 1.00 92.06 92 ASP A N 1
ATOM 730 C CA . ASP A 1 92 ? 8.762 -12.366 -14.570 1.00 92.06 92 ASP A CA 1
ATOM 731 C C . ASP A 1 92 ? 9.868 -11.460 -15.146 1.00 92.06 92 ASP A C 1
ATOM 733 O O . ASP A 1 92 ? 11.045 -11.667 -14.840 1.00 92.06 92 ASP A O 1
ATOM 737 N N . ASP A 1 93 ? 9.502 -10.421 -15.903 1.00 92.38 93 ASP A N 1
ATOM 738 C CA . ASP A 1 93 ? 10.450 -9.503 -16.549 1.00 92.38 93 ASP A CA 1
ATOM 739 C C . ASP A 1 93 ? 11.209 -8.661 -15.519 1.00 92.38 93 ASP A C 1
ATOM 741 O O . ASP A 1 93 ? 12.426 -8.488 -15.600 1.00 92.38 93 ASP A O 1
ATOM 745 N N . ARG A 1 94 ? 10.491 -8.172 -14.504 1.00 87.88 94 ARG A N 1
ATOM 746 C CA . ARG A 1 94 ? 11.048 -7.369 -13.405 1.00 87.88 94 ARG A CA 1
ATOM 747 C C . ARG A 1 94 ? 11.518 -8.216 -12.224 1.00 87.88 94 ARG A C 1
ATOM 749 O O . ARG A 1 94 ? 12.090 -7.675 -11.285 1.00 87.88 94 ARG A O 1
ATOM 756 N N . ARG A 1 95 ? 11.262 -9.528 -12.258 1.00 90.81 95 ARG A N 1
ATOM 757 C CA . ARG A 1 95 ? 11.482 -10.482 -11.159 1.00 90.81 95 ARG A CA 1
ATOM 758 C C . ARG A 1 95 ? 10.903 -10.015 -9.818 1.00 90.81 95 ARG A C 1
ATOM 760 O O . ARG A 1 95 ? 11.476 -10.292 -8.766 1.00 90.81 95 ARG A O 1
ATOM 767 N N . LEU A 1 96 ? 9.755 -9.342 -9.860 1.00 88.38 96 LEU A N 1
ATOM 768 C CA . LEU A 1 96 ? 9.182 -8.609 -8.731 1.00 88.38 96 LEU A CA 1
ATOM 769 C C . LEU A 1 96 ? 7.753 -9.073 -8.439 1.00 88.38 96 LEU A C 1
ATOM 771 O O . LEU A 1 96 ? 6.959 -9.293 -9.357 1.00 88.38 96 LEU A O 1
ATOM 775 N N . TRP A 1 97 ? 7.407 -9.193 -7.158 1.00 92.12 97 TRP A N 1
ATOM 776 C CA . TRP A 1 97 ? 6.021 -9.397 -6.743 1.00 92.12 97 TRP A CA 1
ATOM 777 C C . TRP A 1 97 ? 5.250 -8.081 -6.735 1.00 92.12 97 TRP A C 1
ATOM 779 O O . TRP A 1 97 ? 5.711 -7.095 -6.182 1.00 92.12 97 TRP A O 1
ATOM 789 N N . TYR A 1 98 ? 4.049 -8.088 -7.293 1.00 89.50 98 TYR A N 1
ATOM 790 C CA . TYR A 1 98 ? 3.093 -6.992 -7.243 1.00 89.50 98 TYR A CA 1
ATOM 791 C C . TYR A 1 98 ? 1.921 -7.402 -6.367 1.00 89.50 98 TYR A C 1
ATOM 793 O O . TYR A 1 98 ? 1.276 -8.428 -6.614 1.00 89.50 98 TYR A O 1
ATOM 801 N N . LEU A 1 99 ? 1.662 -6.604 -5.339 1.00 93.00 99 LEU A N 1
ATOM 802 C CA . LEU A 1 99 ? 0.538 -6.787 -4.437 1.00 93.00 99 LEU A CA 1
ATOM 803 C C . LEU A 1 99 ? -0.342 -5.547 -4.495 1.00 93.00 99 LEU A C 1
ATOM 805 O O . LEU A 1 99 ? 0.141 -4.446 -4.248 1.00 93.00 99 LEU A O 1
ATOM 809 N N . SER A 1 100 ? -1.624 -5.745 -4.788 1.00 92.56 100 SER A N 1
ATOM 810 C CA . SER A 1 100 ? -2.627 -4.683 -4.687 1.00 92.56 100 SER A CA 1
ATOM 811 C C . SER A 1 100 ? -3.371 -4.842 -3.369 1.00 92.56 100 SER A C 1
ATOM 813 O O . SER A 1 100 ? -3.821 -5.942 -3.021 1.00 92.56 100 SER A O 1
ATOM 815 N N . LEU A 1 101 ? -3.460 -3.743 -2.634 1.00 91.19 101 LEU A N 1
ATOM 816 C CA . LEU A 1 101 ? -4.047 -3.642 -1.311 1.00 91.19 101 LEU A CA 1
ATOM 817 C C . LEU A 1 101 ? -5.131 -2.565 -1.321 1.00 91.19 101 LEU A C 1
ATOM 819 O O . LEU A 1 101 ? -4.967 -1.535 -1.966 1.00 91.19 101 LEU A O 1
ATOM 823 N N . ILE A 1 102 ? -6.199 -2.772 -0.557 1.00 89.88 102 ILE A N 1
ATOM 824 C CA . ILE A 1 102 ? -7.184 -1.726 -0.259 1.00 89.88 102 ILE A CA 1
ATOM 825 C C . ILE A 1 102 ? -7.255 -1.571 1.258 1.00 89.88 102 ILE A C 1
ATOM 827 O O . ILE A 1 102 ? -7.326 -2.575 1.973 1.00 89.88 102 ILE A O 1
ATOM 831 N N . THR A 1 103 ? -7.209 -0.339 1.762 1.00 87.00 103 THR A N 1
ATOM 832 C CA . THR A 1 103 ? -7.447 -0.063 3.189 1.00 87.00 103 THR A CA 1
ATOM 833 C C . THR A 1 103 ? -8.855 -0.497 3.585 1.00 87.00 103 THR A C 1
ATOM 835 O O . THR A 1 103 ? -9.793 -0.267 2.824 1.00 87.00 103 THR A O 1
ATOM 838 N N . ILE A 1 104 ? -9.026 -1.061 4.777 1.00 81.94 104 ILE A N 1
ATOM 839 C CA . ILE A 1 104 ? -10.343 -1.453 5.305 1.00 81.94 104 ILE A CA 1
ATOM 840 C C . ILE A 1 104 ? -10.571 -0.862 6.699 1.00 81.94 104 ILE A C 1
ATOM 842 O O . ILE A 1 104 ? -9.621 -0.705 7.468 1.00 81.94 104 ILE A O 1
ATOM 846 N N . ALA A 1 105 ? -11.823 -0.534 7.030 1.00 72.94 105 ALA A N 1
ATOM 847 C CA . ALA A 1 105 ? -12.179 -0.054 8.362 1.00 72.94 105 ALA A CA 1
ATOM 848 C C . ALA A 1 105 ? -12.075 -1.178 9.387 1.00 72.94 105 ALA A C 1
ATOM 850 O O . ALA A 1 105 ? -12.404 -2.332 9.121 1.00 72.94 105 ALA A O 1
ATOM 851 N N . ASP A 1 106 ? -11.731 -0.799 10.613 1.00 64.12 106 ASP A N 1
ATOM 852 C CA . ASP A 1 106 ? -11.772 -1.686 11.776 1.00 64.12 106 ASP A CA 1
ATOM 853 C C . ASP A 1 106 ? -13.216 -2.102 12.160 1.00 64.12 106 ASP A C 1
ATOM 855 O O . ASP A 1 106 ? -13.447 -3.051 12.912 1.00 64.12 106 ASP A O 1
ATOM 859 N N . ASP A 1 107 ? -14.235 -1.414 11.626 1.00 58.72 107 ASP A N 1
ATOM 860 C CA . ASP A 1 107 ? -15.646 -1.763 11.827 1.00 58.72 107 ASP A CA 1
ATOM 861 C C . ASP A 1 107 ? -16.174 -2.830 10.864 1.00 58.72 107 ASP A C 1
ATOM 863 O O . ASP A 1 107 ? -17.306 -3.295 11.047 1.00 58.72 107 ASP A O 1
ATOM 867 N N . ASP A 1 108 ? -15.366 -3.239 9.883 1.00 57.78 108 ASP A N 1
ATOM 868 C CA . ASP A 1 108 ? -15.814 -4.116 8.820 1.00 57.78 108 ASP A CA 1
ATOM 869 C C . ASP A 1 108 ? -16.204 -5.471 9.433 1.00 57.78 108 ASP A C 1
ATOM 871 O O . ASP A 1 108 ? -15.395 -6.228 9.988 1.00 57.78 108 ASP A O 1
ATOM 875 N N . LYS A 1 109 ? -17.517 -5.729 9.444 1.00 51.69 109 LYS A N 1
ATOM 876 C CA . LYS A 1 109 ? -18.164 -6.805 10.216 1.00 51.69 109 LYS A CA 1
ATOM 877 C C . LYS A 1 109 ? -17.586 -8.174 9.863 1.00 51.69 109 LYS A C 1
ATOM 879 O O . LYS A 1 109 ? -17.551 -9.073 10.706 1.00 51.69 109 LYS A O 1
ATOM 884 N N . ASP A 1 110 ? -17.081 -8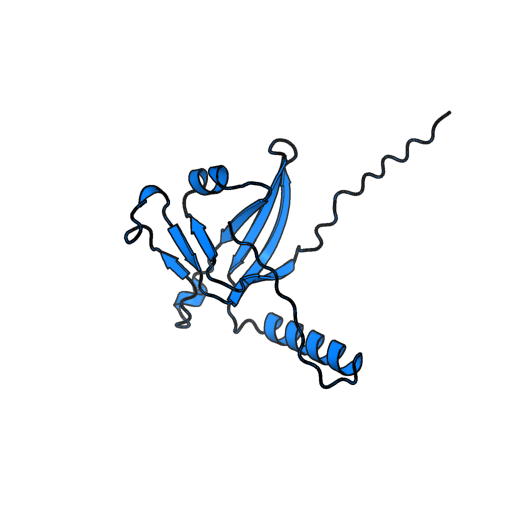.311 8.644 1.00 53.91 110 ASP A N 1
ATOM 885 C CA . ASP A 1 110 ? -16.437 -9.518 8.146 1.00 53.91 110 ASP A CA 1
ATOM 886 C C . ASP A 1 110 ? -15.073 -9.779 8.795 1.00 53.91 110 ASP A C 1
ATOM 888 O O . ASP A 1 110 ? -14.707 -10.939 9.008 1.00 53.91 110 ASP A O 1
ATOM 892 N N . ILE A 1 111 ? -14.338 -8.731 9.178 1.00 56.44 111 ILE A N 1
ATOM 893 C CA . ILE A 1 111 ? -13.066 -8.834 9.906 1.00 56.44 111 ILE A CA 1
ATOM 894 C C . ILE A 1 111 ? -13.332 -9.321 11.320 1.00 56.44 111 ILE A C 1
ATOM 896 O O . ILE A 1 111 ? -12.741 -10.318 11.743 1.00 56.44 111 ILE A O 1
ATOM 900 N N . LYS A 1 112 ? -14.270 -8.675 12.024 1.00 51.16 112 LYS A N 1
ATOM 901 C CA . LYS A 1 112 ? -14.651 -9.064 13.388 1.00 51.16 112 LYS A CA 1
ATOM 902 C C . LYS A 1 112 ? -15.131 -10.505 13.424 1.00 51.16 112 LYS A C 1
ATOM 904 O O . LYS A 1 112 ? -14.641 -11.272 14.244 1.00 51.16 112 LYS A O 1
ATOM 909 N N . ASN A 1 113 ? -15.982 -10.913 12.481 1.00 51.62 113 ASN A N 1
ATOM 910 C CA . ASN A 1 113 ? -16.475 -12.288 12.395 1.00 51.62 113 ASN A CA 1
ATOM 911 C C . ASN A 1 113 ? -15.365 -13.302 12.070 1.00 51.62 113 ASN A C 1
ATOM 913 O O . ASN A 1 113 ? -15.305 -14.368 12.686 1.00 51.62 113 ASN A O 1
ATOM 917 N N . LYS A 1 114 ? -14.451 -12.995 11.138 1.00 54.41 114 LYS A N 1
ATOM 918 C CA . LYS A 1 114 ? -13.316 -13.882 10.819 1.00 54.41 114 LYS A CA 1
ATOM 919 C C . LYS A 1 114 ? -12.330 -14.000 11.985 1.00 54.41 114 LYS A C 1
ATOM 921 O O . LYS A 1 114 ? -11.846 -15.104 12.242 1.00 54.41 114 LYS A O 1
ATOM 926 N N . GLN A 1 115 ? -12.048 -12.909 12.699 1.00 53.34 115 GLN A N 1
ATOM 927 C CA . GLN A 1 115 ? -11.210 -12.927 13.900 1.00 53.34 115 GLN A CA 1
ATOM 928 C C . GLN A 1 115 ? -11.880 -13.713 15.033 1.00 53.34 115 GLN A C 1
ATOM 930 O O . GLN A 1 115 ? -11.247 -14.611 15.585 1.00 53.34 115 GLN A O 1
ATOM 935 N N . TYR A 1 116 ? -13.168 -13.473 15.304 1.00 49.12 116 TYR A N 1
ATOM 936 C CA . TYR A 1 116 ? -13.936 -14.207 16.317 1.00 49.12 116 TYR A CA 1
ATOM 937 C C . TYR A 1 116 ? -13.935 -15.712 16.052 1.00 49.12 116 TYR A C 1
ATOM 939 O O . TYR A 1 116 ? -13.612 -16.503 16.933 1.00 49.12 116 TYR A O 1
ATOM 947 N N . ASN A 1 117 ? -14.215 -16.120 14.813 1.00 47.41 117 ASN A N 1
ATOM 948 C CA . ASN A 1 117 ? -14.250 -17.534 14.443 1.00 47.41 117 ASN A CA 1
ATOM 949 C C . ASN A 1 117 ? -12.870 -18.197 14.542 1.00 47.41 117 ASN A C 1
ATOM 951 O O . ASN A 1 117 ? -12.769 -19.369 14.905 1.00 47.41 117 ASN A O 1
ATOM 955 N N . LYS A 1 118 ? -11.793 -17.456 14.253 1.00 48.12 118 LYS A N 1
ATOM 956 C CA . LYS A 1 118 ? -10.422 -17.947 14.420 1.00 48.12 118 LYS A CA 1
ATOM 957 C C . LYS A 1 118 ? -10.054 -18.089 15.899 1.00 48.12 118 LYS A C 1
ATOM 959 O O . LYS A 1 118 ? -9.448 -19.093 16.255 1.00 48.12 118 LYS A O 1
ATOM 964 N N . ILE A 1 119 ? -10.444 -17.132 16.744 1.00 46.72 119 ILE A N 1
ATOM 965 C CA . ILE A 1 119 ? -10.233 -17.181 18.197 1.00 46.72 119 ILE A CA 1
ATOM 966 C C . ILE A 1 119 ? -10.995 -18.363 18.799 1.00 46.72 119 ILE A C 1
ATOM 968 O O . ILE A 1 119 ? -10.374 -19.173 19.474 1.00 46.72 119 ILE A O 1
ATOM 972 N N . ILE A 1 120 ? -12.282 -18.529 18.469 1.00 50.16 120 ILE A N 1
ATOM 973 C CA . ILE A 1 120 ? -13.112 -19.654 18.935 1.00 50.16 120 ILE A CA 1
ATOM 974 C C . ILE A 1 120 ? -12.513 -20.997 18.506 1.00 50.16 120 ILE A C 1
ATOM 976 O O . ILE A 1 120 ? -12.481 -21.953 19.277 1.00 50.16 120 ILE A O 1
ATOM 980 N N . LYS A 1 121 ? -12.014 -21.091 17.270 1.00 50.88 121 LYS A N 1
ATOM 981 C CA . LYS A 1 121 ? -11.379 -22.319 16.789 1.00 50.88 121 LYS A CA 1
ATOM 982 C C . LYS A 1 121 ? -10.080 -22.623 17.542 1.00 50.88 121 LYS A C 1
ATOM 984 O O . LYS A 1 121 ? -9.877 -23.760 17.945 1.00 50.88 121 LYS A O 1
ATOM 989 N N . ILE A 1 122 ? -9.237 -21.616 17.780 1.00 53.97 122 ILE A N 1
ATOM 990 C CA . ILE A 1 122 ? -7.981 -21.773 18.529 1.00 53.97 122 ILE A CA 1
ATOM 991 C C . ILE A 1 122 ? -8.252 -22.116 20.000 1.00 53.97 122 ILE A C 1
ATOM 993 O O . ILE A 1 122 ? -7.583 -22.995 20.533 1.00 53.97 122 ILE A O 1
ATOM 997 N N . SER A 1 123 ? -9.239 -21.483 20.640 1.00 48.28 123 SER A N 1
ATOM 998 C CA . SER A 1 123 ? -9.613 -21.767 22.032 1.00 48.28 123 SER A CA 1
ATOM 999 C C . SER A 1 123 ? -10.231 -23.154 22.198 1.00 48.28 123 SER A C 1
ATOM 1001 O O . SER A 1 123 ? -10.014 -23.809 23.209 1.00 48.28 123 SER A O 1
ATOM 1003 N N . ASN A 1 124 ? -10.965 -23.637 21.192 1.00 55.44 124 ASN A N 1
ATOM 1004 C CA . ASN A 1 124 ? -11.514 -24.993 21.201 1.00 55.44 124 ASN A CA 1
ATOM 1005 C C . ASN A 1 124 ? -10.447 -26.063 20.908 1.00 55.44 124 ASN A C 1
ATOM 1007 O O . ASN A 1 124 ? -10.619 -27.216 21.294 1.00 55.44 124 ASN A O 1
ATOM 1011 N N . GLU A 1 125 ? -9.353 -25.698 20.233 1.00 55.12 125 GLU A N 1
ATOM 1012 C CA . GLU A 1 125 ? -8.238 -26.597 19.904 1.00 55.12 125 GLU A CA 1
ATOM 1013 C C . GLU A 1 125 ? -7.107 -26.572 20.953 1.00 55.12 125 GLU A C 1
ATOM 1015 O O . GLU A 1 125 ? -6.291 -27.495 20.990 1.00 55.12 125 GLU A O 1
ATOM 1020 N N . LYS A 1 126 ? -7.046 -25.557 21.828 1.00 44.69 126 LYS A N 1
ATOM 1021 C CA . LYS A 1 126 ? -6.029 -25.426 22.882 1.00 44.69 126 LYS A CA 1
ATOM 1022 C C . LYS A 1 126 ? -6.655 -25.062 24.226 1.00 44.69 126 LYS A C 1
ATOM 1024 O O . LYS A 1 126 ? -7.086 -23.937 24.441 1.00 44.69 126 LYS A O 1
ATOM 1029 N N . ASN A 1 127 ? -6.613 -26.002 25.162 1.00 56.06 127 ASN A N 1
ATOM 1030 C CA . ASN A 1 127 ? -6.951 -25.778 26.564 1.00 56.06 127 ASN A CA 1
ATOM 1031 C C . ASN A 1 127 ? -5.730 -25.190 27.300 1.00 56.06 127 ASN A C 1
ATOM 1033 O O . ASN A 1 127 ? -5.089 -25.921 28.047 1.00 56.06 127 ASN A O 1
ATOM 1037 N N . ILE A 1 128 ? -5.300 -23.953 26.993 1.00 42.84 128 ILE A N 1
ATOM 1038 C CA . ILE A 1 128 ? -4.125 -23.345 27.653 1.00 42.84 128 ILE A CA 1
ATOM 1039 C C . ILE A 1 128 ? -4.244 -21.819 27.809 1.00 42.84 128 ILE A C 1
ATOM 1041 O O . ILE A 1 128 ? -4.391 -21.074 26.841 1.00 42.84 128 ILE A O 1
ATOM 1045 N N . ASP A 1 129 ? -4.076 -21.421 29.067 1.00 42.59 129 ASP A N 1
ATOM 1046 C CA . ASP A 1 129 ? -3.771 -20.123 29.678 1.00 42.59 129 ASP A CA 1
ATOM 1047 C C . ASP A 1 129 ? -2.384 -19.557 29.253 1.00 42.59 129 ASP A C 1
ATOM 1049 O O . ASP A 1 129 ? -1.544 -19.237 30.090 1.00 42.59 129 ASP A O 1
ATOM 1053 N N . GLU A 1 130 ? -2.079 -19.447 27.953 1.00 36.16 130 GLU A N 1
ATOM 1054 C CA . GLU A 1 130 ? -0.788 -18.891 27.496 1.00 36.16 130 GLU A CA 1
ATOM 1055 C C . GLU A 1 130 ? -0.929 -17.826 26.400 1.00 36.16 130 GLU A C 1
ATOM 1057 O O . GLU A 1 130 ? -1.543 -18.037 25.351 1.00 36.16 130 GLU A O 1
ATOM 1062 N N . GLN A 1 131 ? -0.303 -16.670 26.665 1.00 44.28 131 GLN A N 1
ATOM 1063 C CA . GLN A 1 131 ? -0.095 -15.543 25.750 1.00 44.28 131 GLN A CA 1
ATOM 1064 C C . GLN A 1 131 ? 0.326 -16.013 24.350 1.00 44.28 131 GLN A C 1
ATOM 1066 O O . GLN A 1 131 ? 1.328 -16.705 24.183 1.00 44.28 131 GLN A O 1
ATOM 1071 N N . LEU A 1 132 ? -0.414 -15.582 23.325 1.00 29.05 132 LEU A N 1
ATOM 1072 C CA . LEU A 1 132 ? -0.079 -15.843 21.925 1.00 29.05 132 LEU A CA 1
ATOM 1073 C C . LEU A 1 132 ? 0.978 -14.839 21.419 1.00 29.05 132 LEU A C 1
ATOM 1075 O O . LEU A 1 132 ? 0.725 -13.636 21.482 1.00 29.05 132 LEU A O 1
ATOM 1079 N N . PRO A 1 133 ? 2.118 -15.290 20.858 1.00 46.25 133 PRO A N 1
ATOM 1080 C CA . PRO A 1 133 ? 3.043 -14.435 20.119 1.00 46.25 133 PRO A CA 1
ATOM 1081 C C . PRO A 1 133 ? 2.763 -14.460 18.596 1.00 46.25 133 PRO A C 1
ATOM 1083 O O . PRO A 1 133 ? 1.859 -15.161 18.140 1.00 46.25 133 PRO A O 1
ATOM 1086 N N . TYR A 1 134 ? 3.601 -13.728 17.839 1.00 35.47 134 TYR A N 1
ATOM 1087 C CA . TYR A 1 134 ? 3.712 -13.535 16.367 1.00 35.47 134 TYR A CA 1
ATOM 1088 C C . TYR A 1 134 ? 2.951 -12.300 15.835 1.00 35.47 134 TYR A C 1
ATOM 1090 O O . TYR A 1 134 ? 1.731 -12.334 15.730 1.00 35.47 134 TYR A O 1
ATOM 1098 N N . VAL A 1 135 ? 3.556 -11.132 15.545 1.00 29.11 135 VAL A N 1
ATOM 1099 C CA . VAL A 1 135 ? 4.790 -10.729 14.809 1.00 29.11 135 VAL A CA 1
ATOM 1100 C C . VAL A 1 135 ? 4.827 -11.157 13.335 1.00 29.11 135 VAL A C 1
ATOM 1102 O O . VAL A 1 135 ? 5.049 -12.323 13.027 1.00 29.11 135 VAL A O 1
ATOM 1105 N N . PHE A 1 136 ? 4.726 -10.162 12.444 1.00 25.27 136 PHE A N 1
ATOM 1106 C CA . PHE A 1 136 ? 5.436 -10.084 11.160 1.00 25.27 136 PHE A CA 1
ATOM 1107 C C . PHE A 1 136 ? 5.924 -8.641 10.972 1.00 25.27 136 PHE A C 1
ATOM 1109 O O . PHE A 1 136 ? 5.132 -7.703 10.903 1.00 25.27 136 PHE A O 1
ATOM 1116 N N . LEU A 1 137 ? 7.243 -8.478 10.961 1.00 25.23 137 LEU A N 1
ATOM 1117 C CA . LEU A 1 137 ? 7.946 -7.229 10.697 1.00 25.23 137 LEU A CA 1
ATOM 1118 C C . LEU A 1 137 ? 8.201 -7.139 9.185 1.00 25.23 137 LEU A C 1
ATOM 1120 O O . LEU A 1 137 ? 8.693 -8.105 8.600 1.00 25.23 137 LEU A O 1
ATOM 1124 N N . LEU A 1 138 ? 7.909 -5.996 8.569 1.00 24.78 138 LEU A N 1
ATOM 1125 C CA . LEU A 1 138 ? 8.564 -5.584 7.329 1.00 24.78 138 LEU A CA 1
ATOM 1126 C C . LEU A 1 138 ? 8.984 -4.123 7.512 1.00 24.78 138 LEU A C 1
ATOM 1128 O O . LEU A 1 138 ? 8.211 -3.207 7.259 1.00 24.78 138 LEU A O 1
ATOM 1132 N N . LEU A 1 139 ? 10.191 -3.943 8.049 1.00 25.94 139 LEU A N 1
ATOM 1133 C CA . LEU A 1 139 ? 10.949 -2.708 7.889 1.00 25.94 139 LEU A CA 1
ATOM 1134 C C . LEU A 1 139 ? 11.495 -2.704 6.457 1.00 25.94 139 LEU A C 1
ATOM 1136 O O . LEU A 1 139 ? 12.006 -3.732 5.998 1.00 25.94 139 LEU A O 1
ATOM 1140 N N . LEU A 1 140 ? 11.351 -1.570 5.772 1.00 31.16 140 LEU A N 1
ATOM 1141 C CA . LEU A 1 140 ? 12.295 -1.191 4.723 1.00 31.16 140 LEU A CA 1
ATOM 1142 C C . LEU A 1 140 ? 13.652 -0.896 5.372 1.00 31.16 140 LEU A C 1
ATOM 1144 O O . LEU A 1 140 ? 13.646 -0.297 6.473 1.00 31.16 140 LEU A O 1
#

Foldseek 3Di:
DDDPPPPPPDPPPVQAQHKDFAQAKDKDAPDPVLQVVPFDAEGEAEAEDCVCVVVPDCQKDQCLVVDPNNVRRIMIGGGGFMWGFNDWDADPVSNHIYTYIYTDDPVPVVVVVVVVVVVVVVVVVDPDPDDDDDDDDDDD

Mean predicted aligned error: 13.12 Å

pLDDT: mean 70.8, std 21.29, range [24.78, 94.69]